Protein AF-A0A9E5WQ90-F1 (afdb_monomer_lite)

Secondary structure (DSSP, 8-state):
----HHHHHHHHHHHHHTT-TTSHHHHHHHHHHHHTB-TTS-B---S--EEEETTTEEE--TTHHHHHHHHHHHHHHHHHHHGGG--

pLDDT: mean 92.88, std 11.51, range [41.91, 98.69]

Radius of gyration: 14.26 Å; chains: 1; bounding box: 36×34×33 Å

Structure (mmCIF, N/CA/C/O backbone):
data_AF-A0A9E5WQ90-F1
#
_entry.id   AF-A0A9E5WQ90-F1
#
loop_
_atom_site.group_PDB
_atom_site.id
_atom_site.type_symbol
_atom_site.label_atom_id
_atom_site.label_alt_id
_atom_site.label_comp_id
_atom_site.label_asym_id
_atom_site.label_entity_id
_atom_site.label_seq_id
_atom_site.pdbx_PDB_ins_code
_atom_site.Cartn_x
_atom_site.Cartn_y
_atom_site.Cartn_z
_atom_site.occupancy
_atom_site.B_iso_or_equiv
_atom_site.auth_seq_id
_atom_site.auth_comp_id
_atom_site.auth_asym_id
_atom_site.auth_atom_id
_atom_site.pdbx_PDB_model_num
ATOM 1 N N . GLY A 1 1 ? 11.923 -7.658 2.579 1.00 80.00 1 GLY A N 1
ATOM 2 C CA . GLY A 1 1 ? 12.369 -6.652 1.595 1.00 80.00 1 GLY A CA 1
ATOM 3 C C . GLY A 1 1 ? 11.786 -5.299 1.958 1.00 80.00 1 GLY A C 1
ATOM 4 O O . GLY A 1 1 ? 11.069 -5.239 2.954 1.00 80.00 1 GLY A O 1
ATOM 5 N N . PRO A 1 2 ? 12.096 -4.234 1.204 1.00 92.00 2 PRO A N 1
ATOM 6 C CA . PRO A 1 2 ? 11.478 -2.923 1.406 1.00 92.00 2 PRO A CA 1
ATOM 7 C C . PRO A 1 2 ? 9.960 -2.983 1.147 1.00 92.00 2 PRO A C 1
ATOM 9 O O . PRO A 1 2 ? 9.519 -3.842 0.378 1.00 92.00 2 PRO A O 1
ATOM 12 N N . PRO A 1 3 ? 9.156 -2.106 1.774 1.00 93.00 3 PRO A N 1
ATOM 13 C CA . PRO A 1 3 ? 7.729 -2.024 1.491 1.00 93.00 3 PRO A CA 1
ATOM 14 C C . PRO A 1 3 ? 7.490 -1.554 0.052 1.00 93.00 3 PRO A C 1
ATOM 16 O O . PRO A 1 3 ? 8.275 -0.780 -0.500 1.00 93.00 3 PRO A O 1
ATOM 19 N N . THR A 1 4 ? 6.395 -2.020 -0.545 1.00 97.69 4 THR A N 1
ATOM 20 C CA . THR A 1 4 ? 5.930 -1.567 -1.859 1.00 97.69 4 THR A CA 1
ATOM 21 C C . THR A 1 4 ? 4.493 -1.064 -1.742 1.00 97.69 4 THR A C 1
ATOM 23 O O . THR A 1 4 ? 3.709 -1.640 -0.978 1.00 97.69 4 THR A O 1
ATOM 26 N N . PRO A 1 5 ? 4.113 0.001 -2.466 1.00 97.62 5 PRO A N 1
ATOM 27 C CA . PRO A 1 5 ? 2.770 0.565 -2.376 1.00 97.62 5 PRO A CA 1
ATOM 28 C C . PRO A 1 5 ? 1.685 -0.460 -2.740 1.00 97.62 5 PRO A C 1
ATOM 30 O O . PRO A 1 5 ? 0.671 -0.545 -2.042 1.00 97.62 5 PRO A O 1
ATOM 33 N N . SER A 1 6 ? 1.901 -1.294 -3.766 1.00 98.12 6 SER A N 1
ATOM 34 C CA . SER A 1 6 ? 0.910 -2.300 -4.175 1.00 98.12 6 SER A CA 1
ATOM 35 C C . SER A 1 6 ? 0.727 -3.420 -3.144 1.00 98.12 6 SER A C 1
ATOM 37 O O . SE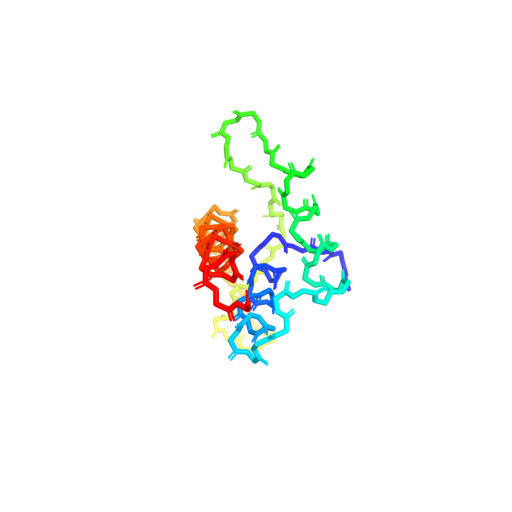R A 1 6 ? -0.411 -3.740 -2.797 1.00 98.12 6 SER A O 1
ATOM 39 N N . GLN A 1 7 ? 1.810 -3.975 -2.584 1.00 98.12 7 GLN A N 1
ATOM 40 C CA . GLN A 1 7 ? 1.708 -5.048 -1.585 1.00 98.12 7 GLN A CA 1
ATOM 41 C C . GLN A 1 7 ? 1.178 -4.538 -0.244 1.00 98.12 7 GLN A C 1
ATOM 43 O O . GLN A 1 7 ? 0.371 -5.224 0.387 1.00 98.12 7 GLN A O 1
ATOM 48 N N . THR A 1 8 ? 1.564 -3.324 0.170 1.00 98.50 8 THR A N 1
ATOM 49 C CA . THR A 1 8 ? 0.969 -2.672 1.345 1.00 98.50 8 THR A CA 1
ATOM 50 C C . THR A 1 8 ? -0.535 -2.508 1.148 1.00 98.50 8 THR A C 1
ATOM 52 O O . THR A 1 8 ? -1.314 -2.883 2.022 1.00 98.50 8 THR A O 1
ATOM 55 N N . ALA A 1 9 ? -0.972 -2.036 -0.021 1.00 98.56 9 ALA A N 1
ATOM 56 C CA . ALA A 1 9 ? -2.390 -1.909 -0.329 1.00 98.56 9 ALA A CA 1
ATOM 57 C C . ALA A 1 9 ? -3.142 -3.254 -0.312 1.00 98.56 9 ALA A C 1
ATOM 59 O O . ALA A 1 9 ? -4.265 -3.310 0.194 1.00 98.56 9 ALA A O 1
ATOM 60 N N . TRP A 1 10 ? -2.546 -4.347 -0.805 1.00 98.56 10 TRP A N 1
ATOM 61 C CA . TRP A 1 10 ? -3.145 -5.687 -0.700 1.00 98.56 10 TRP A CA 1
ATOM 62 C C . TRP A 1 10 ? -3.325 -6.126 0.752 1.00 98.56 10 TRP A C 1
ATOM 64 O O . TRP A 1 10 ? -4.417 -6.561 1.121 1.00 98.56 10 TRP A O 1
ATOM 74 N N . ALA A 1 11 ? -2.290 -5.961 1.581 1.00 98.56 11 ALA A N 1
ATOM 75 C CA . ALA A 1 11 ? -2.354 -6.292 3.001 1.00 98.56 11 ALA A CA 1
ATOM 76 C C . ALA A 1 11 ? -3.440 -5.475 3.719 1.00 98.56 11 ALA A C 1
ATOM 78 O O . ALA A 1 11 ? -4.267 -6.036 4.435 1.00 98.56 11 ALA A O 1
ATOM 79 N N . LEU A 1 12 ? -3.500 -4.165 3.456 1.00 98.69 12 LEU A N 1
ATOM 80 C CA . LEU A 1 12 ? -4.521 -3.271 4.004 1.00 98.69 12 LEU A CA 1
ATOM 81 C C . LEU A 1 12 ? -5.938 -3.693 3.614 1.00 98.69 12 LEU A C 1
ATOM 83 O O . LEU A 1 12 ? -6.825 -3.738 4.463 1.00 98.69 12 LEU A O 1
ATOM 87 N N . MET A 1 13 ? -6.168 -4.012 2.338 1.00 98.56 13 MET A N 1
ATOM 88 C CA . MET A 1 13 ? -7.474 -4.486 1.881 1.00 98.56 13 MET A CA 1
ATOM 89 C C . MET A 1 13 ? -7.858 -5.831 2.502 1.00 98.56 13 MET A C 1
ATOM 91 O O . MET A 1 13 ? -9.041 -6.027 2.775 1.00 98.56 13 MET A O 1
ATOM 95 N N . GLY A 1 14 ? -6.890 -6.719 2.750 1.00 98.50 14 GLY A N 1
ATOM 96 C CA . GLY A 1 14 ? -7.100 -7.976 3.470 1.00 98.50 14 GLY A CA 1
ATOM 97 C C . GLY A 1 14 ? -7.503 -7.755 4.929 1.00 98.50 14 GLY A C 1
ATOM 98 O O . GLY A 1 14 ? -8.535 -8.264 5.354 1.00 98.50 14 GLY A O 1
ATOM 99 N N . LEU A 1 15 ? -6.753 -6.930 5.667 1.00 98.44 15 LEU A N 1
ATOM 100 C CA . LEU A 1 15 ? -7.067 -6.584 7.061 1.00 98.44 15 LEU A CA 1
ATOM 101 C C . LEU A 1 15 ? -8.437 -5.906 7.181 1.00 98.44 15 LEU A C 1
ATOM 103 O O . LEU A 1 15 ? -9.271 -6.316 7.979 1.00 98.44 15 LEU A O 1
ATOM 107 N N . MET A 1 16 ? -8.727 -4.933 6.316 1.00 98.06 16 MET A N 1
ATOM 108 C CA . MET A 1 16 ? -10.048 -4.299 6.262 1.00 98.06 16 MET A CA 1
ATOM 109 C C . MET A 1 16 ? -11.174 -5.270 5.879 1.00 98.06 16 MET A C 1
ATOM 111 O O . MET A 1 16 ? -12.325 -5.039 6.234 1.00 98.06 16 MET A O 1
ATOM 115 N N . ALA A 1 17 ? -10.895 -6.329 5.114 1.00 97.62 17 ALA A N 1
ATOM 116 C CA . ALA A 1 17 ? -11.889 -7.363 4.826 1.00 97.62 17 ALA A CA 1
ATOM 117 C C . ALA A 1 17 ? -12.154 -8.280 6.030 1.00 97.62 17 ALA A C 1
ATOM 119 O O . ALA A 1 17 ? -13.230 -8.863 6.100 1.00 97.62 17 ALA A O 1
ATOM 120 N N . ALA A 1 18 ? -11.211 -8.363 6.969 1.00 97.56 18 ALA A N 1
ATOM 121 C CA . ALA A 1 18 ? -11.337 -9.070 8.239 1.00 97.56 18 ALA A CA 1
ATO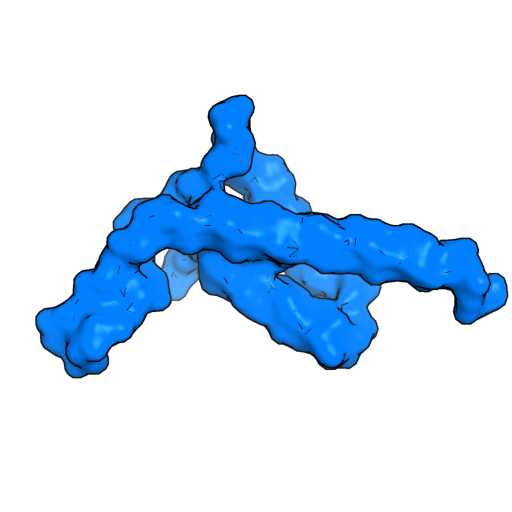M 122 C C . ALA A 1 18 ? -11.874 -8.180 9.383 1.00 97.56 18 ALA A C 1
ATOM 124 O O . ALA A 1 18 ? -11.756 -8.555 10.539 1.00 97.56 18 ALA A O 1
ATOM 125 N N . ASP A 1 19 ? -12.446 -7.012 9.063 1.00 95.75 19 ASP A N 1
ATOM 126 C CA . ASP A 1 19 ? -12.971 -6.017 10.018 1.00 95.75 19 ASP A CA 1
ATOM 127 C C . ASP A 1 19 ? -11.916 -5.360 10.937 1.00 95.75 19 ASP A C 1
ATOM 129 O O . ASP A 1 19 ? -12.237 -4.626 11.866 1.00 95.75 19 ASP A O 1
ATOM 133 N N . GLU A 1 20 ? -10.628 -5.499 10.612 1.00 97.50 20 GLU A N 1
ATOM 134 C CA . GLU A 1 20 ? -9.503 -4.935 11.378 1.00 97.50 20 GLU A CA 1
ATOM 135 C C . GLU A 1 20 ? -9.190 -3.473 11.002 1.00 97.50 20 GLU A C 1
ATOM 137 O O . GLU A 1 20 ? -8.038 -3.026 11.040 1.00 97.50 20 GLU A O 1
ATOM 142 N N . VAL A 1 21 ? -10.204 -2.706 10.584 1.00 97.50 21 VAL A N 1
ATOM 143 C CA . VAL A 1 21 ? -10.029 -1.343 10.043 1.00 97.50 21 VAL A CA 1
ATOM 144 C C . VAL A 1 21 ? -9.412 -0.369 11.051 1.00 97.50 21 VAL A C 1
ATOM 146 O O . VAL A 1 21 ? -8.694 0.547 10.654 1.00 97.50 21 VAL A O 1
ATOM 149 N N . ASP A 1 22 ? -9.663 -0.574 12.343 1.00 96.62 22 ASP A N 1
ATOM 150 C CA . ASP A 1 22 ? -9.163 0.286 13.419 1.00 96.62 22 ASP A CA 1
ATOM 151 C C . ASP A 1 22 ? -7.825 -0.186 14.008 1.00 96.62 22 ASP A C 1
ATOM 153 O O . ASP A 1 22 ? -7.277 0.487 14.881 1.00 96.62 22 ASP A O 1
ATOM 157 N N . SER A 1 23 ? -7.266 -1.295 13.510 1.00 97.94 23 SER A N 1
ATOM 158 C CA . SER A 1 23 ? -5.981 -1.822 13.976 1.00 97.94 23 SER A CA 1
ATOM 159 C C . SER A 1 23 ? -4.819 -0.857 13.706 1.00 97.94 23 SER A C 1
ATOM 161 O O . SER A 1 23 ? -4.769 -0.165 12.682 1.00 97.94 23 SER A O 1
ATOM 163 N N . GLU A 1 24 ? -3.814 -0.864 14.587 1.00 98.38 24 GLU A N 1
ATOM 164 C CA . GLU A 1 24 ? -2.583 -0.079 14.398 1.00 98.38 24 GLU A CA 1
ATOM 165 C C . GLU A 1 24 ? -1.873 -0.428 13.081 1.00 98.38 24 GLU A C 1
ATOM 167 O O . GLU A 1 24 ? -1.282 0.437 12.433 1.00 98.38 24 GLU A O 1
ATOM 172 N N . ALA A 1 25 ? -1.952 -1.692 12.653 1.00 98.19 25 ALA A N 1
ATOM 173 C CA . ALA A 1 25 ? -1.375 -2.149 11.394 1.00 98.19 25 ALA A CA 1
ATOM 174 C C . ALA A 1 25 ? -2.014 -1.444 10.187 1.00 98.19 25 ALA A C 1
ATOM 176 O O . ALA A 1 25 ? -1.292 -0.967 9.305 1.00 98.19 25 ALA A O 1
ATOM 177 N N . VAL A 1 26 ? -3.349 -1.329 10.165 1.00 98.56 26 VAL A N 1
ATOM 178 C CA . VAL A 1 26 ? -4.060 -0.600 9.108 1.00 98.56 26 VAL A CA 1
ATOM 179 C C . VAL A 1 26 ? -3.713 0.882 9.149 1.00 98.56 26 VAL A C 1
ATOM 181 O O . VAL A 1 26 ? -3.360 1.446 8.115 1.00 98.56 26 VAL A O 1
ATOM 184 N N . GLN A 1 27 ? -3.731 1.505 10.329 1.00 98.38 27 GLN A N 1
ATOM 185 C CA . GLN A 1 27 ? -3.411 2.929 10.470 1.00 98.38 27 GLN A CA 1
ATOM 186 C C . GLN A 1 27 ? -2.000 3.255 9.966 1.00 98.38 27 GLN A C 1
ATOM 188 O O . GLN A 1 27 ? -1.826 4.169 9.159 1.00 98.38 27 GLN A O 1
ATOM 193 N N . ARG A 1 28 ? -0.998 2.460 10.363 1.00 98.56 28 ARG A N 1
ATOM 194 C CA . ARG A 1 28 ? 0.389 2.634 9.912 1.00 98.56 28 ARG A CA 1
ATOM 195 C C . ARG A 1 28 ? 0.553 2.418 8.412 1.00 98.56 28 ARG A C 1
ATOM 197 O O . ARG A 1 28 ? 1.305 3.151 7.775 1.00 98.56 28 ARG A O 1
ATOM 204 N N . GLY A 1 29 ? -0.133 1.432 7.834 1.00 98.56 29 GLY A N 1
ATOM 205 C CA . GLY A 1 29 ? -0.071 1.202 6.391 1.00 98.56 29 GLY A CA 1
ATOM 206 C C . GLY A 1 29 ? -0.758 2.311 5.588 1.00 98.56 29 GLY A C 1
ATOM 207 O O . GLY A 1 29 ? -0.238 2.715 4.551 1.00 98.56 29 GLY A O 1
ATOM 208 N N . ILE A 1 30 ? -1.881 2.850 6.077 1.00 98.62 30 ILE A N 1
ATOM 209 C CA . ILE A 1 30 ? -2.535 4.021 5.474 1.00 98.62 30 ILE A CA 1
ATOM 210 C C . ILE A 1 30 ? -1.615 5.241 5.547 1.00 98.62 30 ILE A C 1
ATOM 212 O O . ILE A 1 30 ? -1.439 5.912 4.534 1.00 98.62 30 ILE A O 1
ATOM 216 N N . GLN A 1 31 ? -0.984 5.486 6.700 1.00 98.56 31 GLN A N 1
ATOM 217 C CA . GLN A 1 31 ? -0.031 6.584 6.866 1.00 98.56 31 GLN A CA 1
ATOM 218 C C . GLN A 1 31 ? 1.140 6.461 5.886 1.00 98.56 31 GLN A C 1
ATOM 220 O O . GLN A 1 31 ? 1.435 7.416 5.177 1.00 98.56 31 GLN A O 1
ATOM 225 N N . TYR A 1 32 ? 1.730 5.269 5.759 1.00 98.62 32 TYR A N 1
ATOM 226 C CA . TYR A 1 32 ? 2.778 5.007 4.771 1.00 98.62 32 TYR A CA 1
ATOM 227 C C . TYR A 1 32 ? 2.333 5.362 3.344 1.00 98.62 32 TYR A C 1
ATOM 229 O O . TYR A 1 32 ? 3.085 6.008 2.616 1.00 98.62 32 TYR A O 1
ATOM 237 N N . LEU A 1 33 ? 1.119 4.974 2.929 1.00 98.62 33 LEU A N 1
ATOM 238 C CA . LEU A 1 33 ? 0.620 5.314 1.593 1.00 98.62 33 LEU A CA 1
ATOM 239 C C . LEU A 1 33 ? 0.431 6.827 1.416 1.00 98.62 33 LEU A C 1
ATOM 241 O O . LEU A 1 33 ? 0.708 7.333 0.338 1.00 98.62 33 LEU A O 1
ATOM 245 N N . LEU A 1 34 ? -0.011 7.552 2.443 1.00 98.50 34 LEU A N 1
ATOM 246 C CA . LEU A 1 34 ? -0.163 9.008 2.365 1.00 98.50 34 LEU A CA 1
ATOM 247 C C . LEU A 1 34 ? 1.192 9.730 2.314 1.00 98.50 34 LEU A C 1
ATOM 249 O O . LEU A 1 34 ? 1.360 10.646 1.519 1.00 98.50 34 LEU A O 1
ATOM 253 N N . GLU A 1 35 ? 2.162 9.299 3.120 1.00 98.31 35 GLU A N 1
ATOM 254 C CA . GLU A 1 35 ? 3.495 9.918 3.202 1.00 98.31 35 GLU A CA 1
ATOM 255 C C . GLU A 1 35 ? 4.364 9.660 1.969 1.00 98.31 35 GLU A C 1
ATOM 257 O O . GLU A 1 35 ? 5.260 10.444 1.670 1.00 98.31 35 GLU A O 1
ATOM 262 N N . THR A 1 36 ? 4.125 8.552 1.266 1.00 98.00 36 THR A N 1
ATOM 263 C CA . THR A 1 36 ? 4.920 8.151 0.094 1.00 98.00 36 THR A CA 1
ATOM 264 C C . THR A 1 36 ? 4.242 8.454 -1.240 1.00 98.00 36 THR A C 1
ATOM 266 O O . THR A 1 36 ? 4.774 8.083 -2.288 1.00 98.00 36 THR A O 1
ATOM 269 N N . GLN A 1 37 ? 3.077 9.111 -1.220 1.00 98.44 37 GLN A N 1
ATOM 270 C CA . GLN A 1 37 ? 2.422 9.575 -2.438 1.00 98.44 37 GLN A CA 1
ATOM 271 C C . GLN A 1 37 ? 3.224 10.731 -3.052 1.00 98.44 37 GLN A C 1
ATOM 273 O O . GLN A 1 37 ? 3.600 11.678 -2.364 1.00 98.44 37 GLN A O 1
ATOM 278 N N . LEU A 1 38 ? 3.477 10.650 -4.356 1.00 98.06 38 LEU A N 1
ATOM 279 C CA . LEU A 1 38 ? 4.136 11.700 -5.126 1.00 98.06 38 LEU A CA 1
ATOM 280 C C . LEU A 1 38 ? 3.167 12.851 -5.427 1.00 98.06 38 LEU A C 1
ATOM 282 O O . LEU A 1 38 ? 1.947 12.693 -5.373 1.00 98.06 38 LEU A O 1
ATOM 286 N N . GLU A 1 39 ? 3.711 14.004 -5.818 1.00 97.38 39 GLU A N 1
ATOM 287 C CA . GLU A 1 39 ? 2.920 15.198 -6.159 1.00 97.38 39 GLU A CA 1
ATOM 288 C C . GLU A 1 39 ? 1.927 14.963 -7.310 1.00 97.38 39 GLU A C 1
ATOM 290 O O . GLU A 1 39 ? 0.851 15.557 -7.331 1.00 97.38 39 GLU A O 1
ATOM 295 N N . ASP A 1 40 ? 2.249 14.061 -8.243 1.00 96.62 40 ASP A N 1
ATOM 296 C CA . ASP A 1 40 ? 1.366 13.675 -9.353 1.00 96.62 40 ASP A CA 1
ATOM 297 C C . ASP A 1 40 ? 0.245 12.698 -8.938 1.00 96.62 40 ASP A C 1
ATOM 299 O O . ASP A 1 40 ? -0.569 12.273 -9.762 1.00 96.62 40 ASP A O 1
ATOM 303 N N . GLY A 1 41 ? 0.197 12.332 -7.655 1.00 95.69 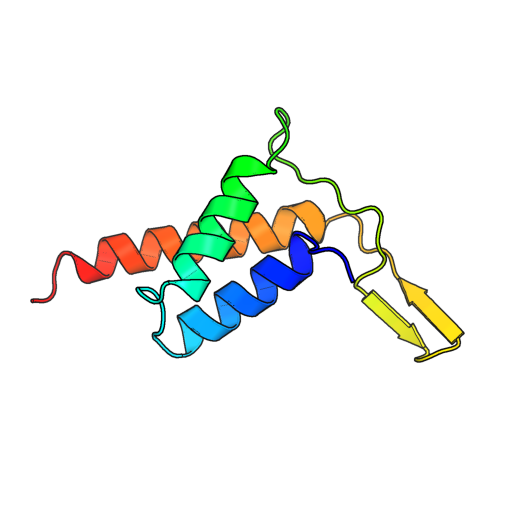41 GLY A N 1
ATOM 304 C CA . GLY A 1 41 ? -0.770 11.409 -7.078 1.00 95.69 41 GLY A CA 1
ATOM 305 C C . GLY A 1 41 ? -0.426 9.929 -7.256 1.00 95.69 41 GLY A C 1
ATOM 306 O O . GLY A 1 41 ? -1.225 9.084 -6.838 1.00 95.69 41 GLY A O 1
ATOM 307 N N . THR A 1 42 ? 0.720 9.592 -7.856 1.00 97.50 42 THR A N 1
ATOM 308 C CA . THR A 1 42 ? 1.205 8.210 -7.998 1.00 97.50 42 THR A CA 1
ATOM 309 C C . THR A 1 42 ? 2.151 7.809 -6.857 1.00 97.50 42 THR A C 1
ATOM 311 O O . THR A 1 42 ? 2.351 8.558 -5.906 1.00 97.50 42 THR A O 1
ATOM 314 N N . TRP A 1 43 ? 2.708 6.595 -6.920 1.00 98.12 43 TRP A N 1
ATOM 315 C CA . TRP A 1 43 ? 3.727 6.108 -5.986 1.00 98.12 43 TRP A CA 1
ATOM 316 C C . TRP A 1 43 ? 4.901 5.514 -6.748 1.00 98.12 43 TRP A C 1
ATOM 318 O O . TRP A 1 43 ? 4.729 4.922 -7.819 1.00 98.12 43 TRP A O 1
ATOM 328 N N . ASP A 1 44 ? 6.091 5.579 -6.164 1.00 96.62 44 ASP A N 1
ATOM 329 C CA . ASP A 1 44 ? 7.236 4.845 -6.682 1.00 96.62 44 ASP A CA 1
ATOM 330 C C . ASP A 1 44 ? 7.226 3.377 -6.259 1.00 96.62 44 ASP A C 1
ATOM 332 O O . ASP A 1 44 ? 7.034 3.014 -5.102 1.00 96.62 44 ASP A O 1
ATOM 336 N N . GLU A 1 45 ? 7.462 2.509 -7.240 1.00 95.69 45 GLU A N 1
ATOM 337 C CA . GLU A 1 45 ? 7.595 1.072 -7.032 1.00 95.69 45 GLU A CA 1
ATOM 338 C C . GLU A 1 45 ? 8.678 0.544 -7.984 1.00 95.69 45 GLU A C 1
ATOM 340 O O . GLU A 1 45 ? 8.400 0.188 -9.137 1.00 95.69 45 GLU A O 1
ATOM 345 N N . PRO A 1 46 ? 9.957 0.554 -7.566 1.00 92.75 46 PRO A N 1
ATOM 346 C CA . PRO A 1 46 ? 11.034 0.022 -8.394 1.00 92.75 46 PRO A CA 1
ATOM 347 C C . PRO A 1 46 ? 10.971 -1.511 -8.484 1.00 92.75 46 PRO A C 1
ATOM 349 O O . PRO A 1 46 ? 11.397 -2.077 -9.491 1.00 92.75 46 PRO A O 1
ATOM 352 N N . TRP A 1 47 ? 10.385 -2.165 -7.478 1.00 93.31 47 TRP A N 1
ATOM 353 C CA . TRP A 1 47 ? 10.333 -3.618 -7.322 1.00 93.31 47 TRP A CA 1
ATOM 354 C C . TRP A 1 47 ? 9.218 -4.274 -8.142 1.00 93.31 47 TRP A C 1
ATOM 356 O O . TRP A 1 47 ? 8.160 -3.697 -8.371 1.00 93.31 47 TRP A O 1
ATOM 366 N N . PHE A 1 48 ? 9.455 -5.510 -8.578 1.00 92.88 48 PHE A N 1
ATOM 367 C CA . PHE A 1 48 ? 8.483 -6.301 -9.327 1.00 92.88 48 PHE A CA 1
ATOM 368 C C . PHE A 1 48 ? 7.567 -7.021 -8.340 1.00 92.88 48 PHE A C 1
ATOM 370 O O . PHE A 1 48 ? 8.037 -7.781 -7.493 1.00 92.88 48 PHE A O 1
ATOM 377 N N . THR A 1 49 ? 6.264 -6.786 -8.454 1.00 92.88 49 THR A N 1
ATOM 378 C CA . THR A 1 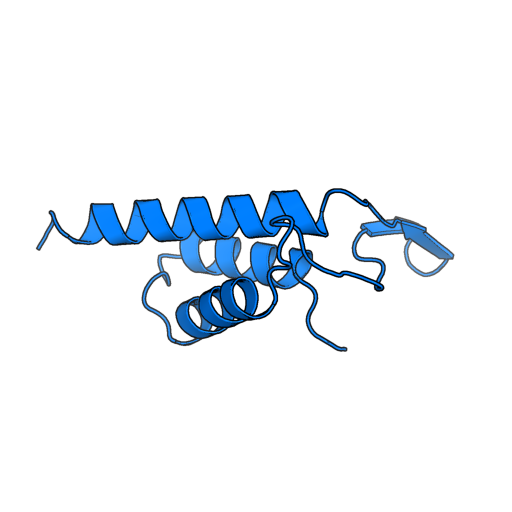49 ? 5.249 -7.339 -7.542 1.00 92.88 49 THR A CA 1
ATOM 379 C C . THR A 1 49 ? 4.340 -8.368 -8.221 1.00 92.88 49 THR A C 1
ATOM 381 O O . THR A 1 49 ? 3.594 -9.071 -7.541 1.00 92.88 49 THR A O 1
ATOM 384 N N . GLY A 1 50 ? 4.430 -8.520 -9.549 1.00 88.44 50 GLY A N 1
ATOM 385 C CA . GLY A 1 50 ? 3.739 -9.556 -10.314 1.00 88.44 50 GLY A CA 1
ATOM 386 C C . GLY A 1 50 ? 4.610 -10.791 -10.548 1.00 88.44 50 GLY A C 1
ATOM 387 O O . GLY A 1 50 ? 5.785 -10.682 -10.895 1.00 88.44 50 GLY A O 1
ATOM 388 N N . THR A 1 51 ? 4.029 -11.984 -10.419 1.00 91.00 51 THR A N 1
ATOM 389 C CA . THR A 1 51 ? 4.693 -13.244 -10.793 1.00 91.00 51 THR A CA 1
ATOM 390 C C . THR A 1 51 ? 4.198 -13.696 -12.162 1.00 91.00 51 THR A C 1
ATOM 392 O O . THR A 1 51 ? 2.991 -13.808 -12.357 1.00 91.00 51 THR A O 1
ATOM 395 N N . GLY A 1 52 ? 5.118 -13.944 -13.099 1.00 90.69 52 GLY A N 1
ATOM 396 C CA . GLY A 1 52 ? 4.805 -14.595 -14.372 1.00 90.69 52 GLY A CA 1
ATOM 397 C C . GLY A 1 52 ? 5.045 -16.102 -14.274 1.00 90.69 52 GLY A C 1
ATOM 398 O O . GLY A 1 52 ? 4.100 -16.871 -14.138 1.00 90.69 52 GLY A O 1
ATOM 399 N N . PHE A 1 53 ? 6.318 -16.512 -14.245 1.00 89.62 53 PHE A N 1
ATOM 400 C CA . PHE A 1 53 ? 6.729 -17.891 -13.957 1.00 89.62 53 PHE A CA 1
ATOM 401 C C . PHE A 1 53 ? 7.559 -17.915 -12.670 1.00 89.62 53 PHE A C 1
ATOM 403 O O . PHE A 1 53 ? 8.638 -17.312 -12.640 1.00 89.62 53 PHE A O 1
ATOM 410 N N . PRO A 1 54 ? 7.097 -18.589 -11.600 1.00 87.94 54 PRO A N 1
ATOM 411 C CA . PRO A 1 54 ? 7.804 -18.605 -10.326 1.00 87.94 54 PRO A CA 1
ATOM 412 C C . PRO A 1 54 ? 9.283 -18.966 -10.492 1.00 87.94 54 PRO A C 1
ATOM 414 O O . PRO A 1 54 ? 9.616 -19.954 -11.140 1.00 87.94 54 PRO A O 1
ATOM 417 N N . ARG A 1 55 ? 10.164 -18.161 -9.882 1.00 87.62 55 ARG A N 1
ATOM 418 C CA . ARG A 1 55 ? 11.635 -18.299 -9.907 1.00 87.62 55 ARG A CA 1
ATOM 419 C C . ARG A 1 55 ? 12.333 -18.025 -11.243 1.00 87.62 55 ARG A C 1
ATOM 421 O O . ARG A 1 55 ? 13.557 -17.974 -11.241 1.00 87.62 55 ARG A O 1
ATOM 428 N N . VAL A 1 56 ? 11.606 -17.818 -12.341 1.00 85.56 56 VAL A N 1
ATOM 429 C CA . VAL A 1 56 ? 12.210 -17.686 -13.682 1.00 85.56 56 VAL A CA 1
ATOM 430 C C . VAL A 1 56 ? 11.787 -16.397 -14.395 1.00 85.56 56 VAL A C 1
ATOM 432 O O . VAL A 1 56 ? 12.542 -15.880 -15.212 1.00 85.56 56 VAL A O 1
ATOM 435 N N . PHE A 1 57 ? 10.617 -15.831 -14.075 1.00 80.88 57 PHE A N 1
ATOM 436 C CA . PHE A 1 57 ? 10.100 -14.635 -14.741 1.00 80.88 57 PHE A CA 1
ATOM 437 C C . PHE A 1 57 ? 9.127 -13.840 -13.857 1.00 80.88 57 PHE A C 1
ATOM 439 O O . PHE A 1 57 ? 8.115 -14.366 -13.384 1.00 80.88 57 PHE A O 1
ATOM 446 N N . TYR A 1 58 ? 9.402 -12.547 -13.684 1.00 90.06 58 TYR A N 1
ATOM 447 C CA . TYR A 1 58 ? 8.591 -11.627 -12.884 1.00 90.06 58 TYR A CA 1
ATOM 448 C C . TYR A 1 58 ? 8.086 -10.467 -13.739 1.00 90.06 58 TYR A C 1
ATOM 450 O O . TYR A 1 58 ? 8.743 -10.040 -14.686 1.00 90.06 58 TYR A O 1
ATOM 458 N N . LEU A 1 59 ? 6.912 -9.948 -13.386 1.00 91.06 59 LEU A N 1
ATOM 459 C CA . LEU A 1 59 ? 6.210 -8.902 -14.118 1.00 91.06 59 LEU A CA 1
ATOM 460 C C . LEU A 1 59 ? 6.162 -7.610 -13.307 1.00 91.06 59 LEU A C 1
ATOM 462 O O . LEU A 1 59 ? 5.848 -7.612 -12.113 1.00 91.06 59 LEU A O 1
ATOM 466 N N . LYS A 1 60 ? 6.416 -6.493 -13.990 1.00 92.50 60 LYS A N 1
ATOM 467 C CA . LYS A 1 60 ? 6.152 -5.156 -13.468 1.00 92.50 60 LYS A CA 1
ATOM 468 C C . LYS A 1 60 ? 4.862 -4.630 -14.080 1.00 92.50 60 LYS A C 1
ATOM 470 O O . LYS A 1 60 ? 4.842 -4.151 -15.210 1.00 92.50 60 LYS A O 1
ATOM 475 N N . TYR A 1 61 ? 3.780 -4.702 -13.318 1.00 93.69 61 TYR A N 1
ATOM 476 C CA . TYR A 1 61 ? 2.529 -4.058 -13.692 1.00 93.69 61 TYR A CA 1
ATOM 477 C C . TYR A 1 61 ? 2.596 -2.579 -13.307 1.00 93.69 61 TYR A C 1
ATOM 479 O O . TYR A 1 61 ? 2.354 -2.217 -12.160 1.00 93.69 61 TYR A O 1
ATOM 487 N N . HIS A 1 62 ? 2.929 -1.712 -14.266 1.00 92.50 62 HIS A N 1
ATOM 488 C CA . HIS A 1 62 ? 3.196 -0.288 -14.011 1.00 92.50 62 HIS A CA 1
ATOM 489 C C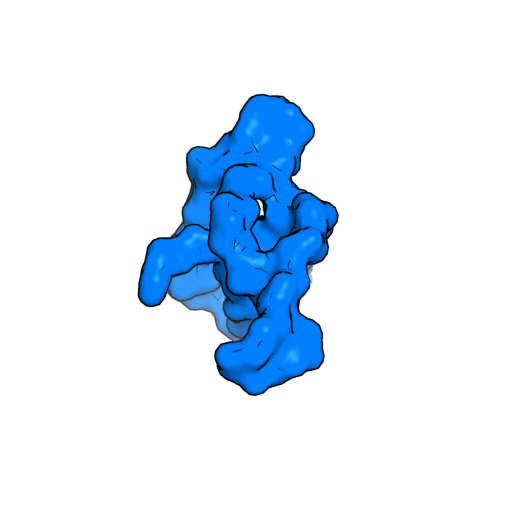 . HIS A 1 62 ? 2.069 0.453 -13.278 1.00 92.50 62 HIS A C 1
ATOM 491 O O . HIS A 1 62 ? 2.341 1.387 -12.530 1.00 92.50 62 HIS A O 1
ATOM 497 N N . LEU A 1 63 ? 0.818 0.025 -13.461 1.00 95.75 63 LEU A N 1
ATOM 498 C CA . LEU A 1 63 ? -0.349 0.665 -12.854 1.00 95.75 63 LEU A CA 1
ATOM 499 C C . LEU A 1 63 ? -0.651 0.173 -11.429 1.00 95.75 63 LEU A C 1
ATOM 501 O O . LEU A 1 63 ? -1.437 0.807 -10.728 1.00 95.75 63 LEU A O 1
ATOM 505 N N . TYR A 1 64 ? -0.022 -0.912 -10.957 1.00 97.62 64 TYR A N 1
ATOM 506 C CA . TYR A 1 64 ? -0.263 -1.450 -9.609 1.00 97.62 64 TYR A CA 1
ATOM 507 C C . TYR A 1 64 ? 0.108 -0.456 -8.515 1.00 97.62 64 TYR A C 1
ATOM 509 O O . TYR A 1 64 ? -0.641 -0.310 -7.547 1.00 97.62 64 TYR A O 1
ATOM 517 N N . ARG A 1 65 ? 1.207 0.277 -8.724 1.00 96.94 65 ARG A N 1
ATOM 518 C CA . ARG A 1 65 ? 1.678 1.335 -7.826 1.00 96.94 65 ARG A CA 1
ATOM 519 C C . ARG A 1 65 ? 0.657 2.453 -7.619 1.00 96.94 65 ARG A C 1
ATOM 521 O O . ARG A 1 65 ? 0.755 3.169 -6.641 1.00 96.94 65 ARG A O 1
ATOM 528 N N . THR A 1 66 ? -0.321 2.604 -8.512 1.00 97.44 66 THR A N 1
ATOM 529 C CA . THR A 1 66 ? -1.332 3.667 -8.431 1.00 97.44 66 THR A CA 1
ATOM 530 C C . THR A 1 66 ? -2.702 3.108 -8.069 1.00 97.44 66 THR A C 1
ATOM 532 O O . THR A 1 66 ? -3.357 3.602 -7.154 1.00 97.44 66 THR A O 1
ATOM 535 N N . TYR A 1 67 ? -3.148 2.056 -8.758 1.00 97.69 67 TYR A N 1
ATOM 536 C CA . TYR A 1 67 ? -4.508 1.544 -8.599 1.00 97.69 67 TYR A CA 1
ATOM 537 C C . TYR A 1 67 ? -4.747 0.923 -7.227 1.00 97.69 67 TYR A C 1
ATOM 539 O O . TYR A 1 67 ? -5.754 1.232 -6.591 1.00 97.69 67 TYR A O 1
ATOM 547 N N . PHE A 1 68 ? -3.825 0.095 -6.731 1.00 98.56 68 PHE A N 1
ATOM 548 C CA . PHE A 1 68 ? -4.044 -0.578 -5.454 1.00 98.56 68 PHE A CA 1
ATOM 549 C C . PHE A 1 68 ? -4.012 0.377 -4.253 1.00 98.56 68 PHE A C 1
ATOM 551 O O . PHE A 1 68 ? -4.955 0.312 -3.459 1.00 98.56 68 PHE A O 1
ATOM 558 N N . PRO A 1 69 ? -3.038 1.302 -4.117 1.00 98.62 69 PRO A N 1
ATOM 559 C CA . PRO A 1 69 ? -3.084 2.315 -3.062 1.00 98.62 69 PRO A CA 1
ATOM 560 C C . PRO A 1 69 ? -4.367 3.139 -3.080 1.00 98.62 69 PRO A C 1
ATOM 562 O O . PRO A 1 69 ? -5.015 3.295 -2.045 1.00 98.62 69 PRO A O 1
ATOM 565 N N . LEU A 1 70 ? -4.800 3.589 -4.263 1.00 98.25 70 LEU A N 1
ATOM 566 C CA . LEU A 1 70 ? -6.025 4.372 -4.392 1.00 98.25 70 LEU A CA 1
ATOM 567 C C . LEU A 1 70 ? -7.267 3.571 -3.970 1.00 98.25 70 LEU A C 1
ATOM 569 O O . LEU A 1 70 ? -8.142 4.099 -3.274 1.00 98.25 70 LEU A O 1
ATOM 573 N N . MET A 1 71 ? -7.342 2.291 -4.348 1.00 98.44 71 MET A N 1
ATOM 574 C CA . MET A 1 71 ? -8.409 1.387 -3.909 1.00 98.44 71 MET A CA 1
ATOM 575 C C . MET A 1 71 ? -8.408 1.199 -2.387 1.00 98.44 71 MET A C 1
ATOM 577 O O . MET A 1 71 ? -9.473 1.292 -1.768 1.00 98.44 71 MET A O 1
ATOM 581 N N . ALA A 1 72 ? -7.235 0.984 -1.780 1.00 98.62 72 ALA A N 1
ATOM 582 C CA . ALA A 1 72 ? -7.089 0.809 -0.337 1.00 98.62 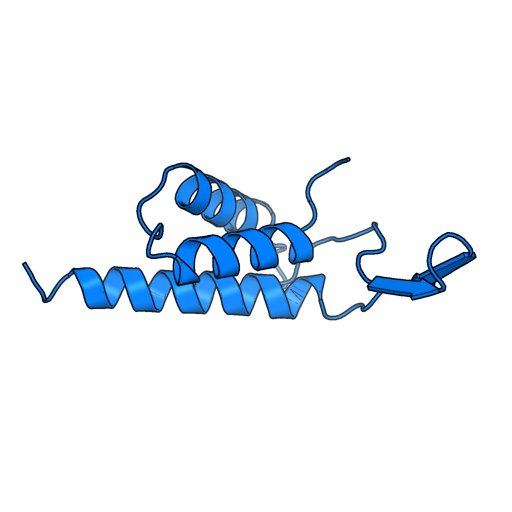72 ALA A CA 1
ATOM 583 C C . ALA A 1 72 ? -7.515 2.072 0.433 1.00 98.62 72 ALA A C 1
ATOM 585 O O . ALA A 1 72 ? -8.382 1.988 1.304 1.00 98.62 72 ALA A O 1
ATOM 586 N N . LEU A 1 73 ? -7.007 3.250 0.050 1.00 98.50 73 LEU A N 1
ATOM 587 C CA . LEU A 1 73 ? -7.380 4.539 0.650 1.00 98.50 73 LEU A CA 1
ATOM 588 C C . LEU A 1 73 ? -8.886 4.816 0.512 1.00 98.50 73 LEU A C 1
ATOM 590 O O . LEU A 1 73 ? -9.557 5.219 1.466 1.00 98.50 73 LEU A O 1
ATOM 594 N N . SER A 1 74 ? -9.453 4.534 -0.664 1.00 97.94 74 SER A N 1
ATOM 595 C CA . SER A 1 74 ? -10.887 4.710 -0.926 1.00 97.94 74 SER A CA 1
ATOM 596 C C . SER A 1 74 ? -11.762 3.772 -0.094 1.00 97.94 74 SER A C 1
ATOM 598 O O . SER A 1 74 ? -12.868 4.148 0.307 1.00 97.94 74 SER A O 1
ATOM 600 N N . ARG A 1 75 ? -11.312 2.534 0.143 1.00 97.75 75 ARG A N 1
ATOM 601 C CA . ARG A 1 75 ? -12.003 1.571 1.011 1.00 97.75 75 ARG A CA 1
ATOM 602 C C . ARG A 1 75 ? -11.929 2.010 2.472 1.00 97.75 75 ARG A C 1
ATOM 604 O O . ARG A 1 75 ? -12.977 2.117 3.104 1.00 97.75 75 ARG A O 1
ATOM 611 N N . TYR A 1 76 ? -10.738 2.362 2.953 1.00 98.12 76 TYR A N 1
ATOM 612 C CA . TYR A 1 76 ? -10.517 2.836 4.320 1.00 98.12 76 TYR A CA 1
ATOM 613 C C . TYR A 1 76 ? -11.398 4.046 4.653 1.00 98.12 76 TYR A C 1
ATOM 615 O O . TYR A 1 76 ? -12.154 4.026 5.624 1.00 98.12 76 TYR A O 1
ATOM 623 N N . ARG A 1 77 ? -11.415 5.060 3.773 1.00 97.50 77 ARG A N 1
ATOM 624 C CA . ARG A 1 77 ? -12.267 6.250 3.934 1.00 97.50 77 ARG A CA 1
ATOM 625 C C . ARG A 1 77 ? -13.755 5.907 4.034 1.00 97.50 77 ARG A C 1
ATOM 627 O O . ARG A 1 77 ? -14.472 6.539 4.806 1.00 97.50 77 ARG A O 1
ATOM 634 N N . ARG A 1 78 ? -14.241 4.949 3.235 1.00 96.38 78 ARG A N 1
ATOM 635 C CA . ARG A 1 78 ? -15.651 4.519 3.267 1.00 96.38 78 ARG A CA 1
ATOM 636 C C . ARG A 1 78 ? -15.991 3.827 4.580 1.00 96.38 78 ARG A C 1
ATOM 638 O O . ARG A 1 78 ? -17.006 4.168 5.177 1.00 96.38 78 ARG A O 1
ATOM 645 N N . MET A 1 79 ? -15.132 2.919 5.039 1.00 95.44 79 MET A N 1
ATOM 646 C CA . MET A 1 79 ? -15.345 2.201 6.294 1.00 95.44 79 MET A CA 1
ATOM 647 C C . MET A 1 79 ? -15.355 3.166 7.480 1.00 95.44 79 MET A C 1
ATOM 649 O O . MET A 1 79 ? -16.353 3.204 8.186 1.00 95.44 79 MET A O 1
ATOM 653 N N . LYS A 1 80 ? -14.356 4.053 7.613 1.00 92.81 80 LYS A N 1
ATOM 654 C CA . LYS A 1 80 ? -14.295 5.034 8.718 1.00 92.81 80 LYS A CA 1
ATOM 655 C C . LYS A 1 80 ? -15.484 5.999 8.765 1.00 92.81 80 LYS A C 1
ATOM 657 O O . LYS A 1 80 ? -15.860 6.443 9.844 1.00 92.81 80 LYS A O 1
ATOM 662 N N . ARG A 1 81 ? -16.085 6.330 7.616 1.00 90.44 81 ARG A N 1
ATOM 663 C CA . ARG A 1 81 ? -17.324 7.129 7.560 1.00 90.44 81 ARG A CA 1
ATOM 664 C C . ARG A 1 81 ? -18.561 6.320 7.963 1.00 90.44 81 ARG A C 1
ATOM 666 O O . ARG A 1 81 ? -19.460 6.882 8.573 1.00 90.44 81 ARG A O 1
ATOM 673 N N . GLY A 1 82 ? -18.605 5.029 7.631 1.00 75.56 82 GLY A N 1
ATOM 674 C CA . GLY A 1 82 ? -19.695 4.122 8.003 1.00 75.56 82 GLY A CA 1
ATOM 675 C C . GLY A 1 82 ? -19.710 3.762 9.492 1.00 75.56 82 GLY A C 1
ATOM 676 O O . GLY A 1 82 ? -20.785 3.678 10.079 1.00 75.56 82 GLY A O 1
ATOM 677 N N . THR A 1 83 ? -18.543 3.636 10.133 1.00 60.09 83 THR A N 1
ATOM 678 C CA . THR A 1 83 ? -18.443 3.345 11.577 1.00 60.09 83 THR A CA 1
ATOM 679 C C . THR A 1 83 ? -18.918 4.499 12.469 1.00 60.09 83 THR A C 1
ATOM 681 O O . THR A 1 83 ? -19.165 4.292 13.651 1.00 60.09 83 THR A O 1
ATOM 684 N N . GLY A 1 84 ? -19.068 5.712 11.922 1.00 53.66 84 GLY A N 1
ATOM 685 C CA . GLY A 1 84 ? -19.538 6.893 12.655 1.00 53.66 84 GLY A CA 1
ATOM 686 C C . GLY A 1 84 ? -21.056 6.988 12.842 1.00 53.66 84 GLY A C 1
ATOM 687 O O . GLY A 1 84 ? -21.510 7.962 13.430 1.00 53.66 84 GLY A O 1
ATOM 688 N N . ASN A 1 85 ? -21.838 6.025 12.338 1.00 46.62 85 ASN A N 1
ATOM 689 C CA . ASN A 1 85 ? -23.307 6.087 12.345 1.00 46.62 85 ASN A CA 1
ATOM 690 C C . ASN A 1 85 ? -23.977 4.839 12.959 1.00 46.62 85 ASN A C 1
ATOM 692 O O . ASN A 1 85 ? -25.132 4.550 12.657 1.00 46.62 85 ASN A O 1
ATOM 696 N N . GLY A 1 86 ? -23.244 4.065 13.768 1.00 49.19 86 GLY A N 1
ATOM 697 C CA . GLY A 1 86 ? -23.686 2.748 14.242 1.00 49.19 86 GLY A CA 1
ATOM 698 C C . GLY A 1 86 ? -23.107 2.305 15.586 1.00 49.19 86 GLY A C 1
ATOM 699 O O . GLY A 1 86 ? -22.801 1.124 15.745 1.00 49.19 86 GLY A O 1
ATOM 700 N N . ARG A 1 87 ? -22.947 3.231 16.535 1.00 41.91 87 ARG A N 1
ATOM 701 C CA . ARG A 1 87 ? -22.862 2.946 17.974 1.00 41.91 87 ARG A CA 1
ATOM 702 C C . ARG A 1 87 ? -23.651 3.996 18.736 1.00 41.91 87 ARG A C 1
ATOM 704 O O . ARG A 1 87 ? -23.480 5.185 18.392 1.00 41.91 87 ARG A O 1
#

Foldseek 3Di:
DDDALLVLLVVLVVCVVVVVLVPPSNVVSLVVLVVQQDPVRFGDDPDFPADDDPPPDTDRPPCSRRVSNVVSNVSSVVVVVVVVPDD

Sequence (87 aa):
GPPTPSQTAWALMGLMAADEVDSEAVQRGIQYLLETQLEDGTWDEPWFTGTGFPRVFYLKYHLYRTYFPLMALSRYRRMKRGTGNGR